Protein AF-A0A976KNG8-F1 (afdb_monomer)

Secondary structure (DSSP, 8-state):
--HHHHHHHHHHHHHT----------GGG-EEEEPTTS-EEEGGGGGGT-TT-----SHHHHHHHHHHTT---EEEE-GGGTT-EEEEEEGGGTEEEEEEEGGG--S-EE-

Nearest PDB structures (foldseek):
  6oi4-assembly1_A  TM=5.281E-01  e=1.859E+00  Homo sapiens
  6r27-assembly1_A  TM=2.532E-01  e=6.532E-01  Agrobacterium fabrum str. C58
  6r27-assembly2_C  TM=2.536E-01  e=1.102E+00  Agrobacterium fabrum str. C58
  3o9t-assembly1_A  TM=3.994E-01  e=8.358E+00  Influenza A virus (A/reassortant/IVR108(Sydney/5/1995 x Puerto Rico/8/1934)(H3N2))

Radius of gyration: 22.96 Å; Cα contacts (8 Å, |Δi|>4): 144; chains: 1; bounding box: 46×28×74 Å

Sequence (111 aa):
MPVILRLLVLVFLYFTFTPVAIVNADNYGQWYLISRHGECADIKSLRRKIPDMPDIDDPYAFIALMKGRNYEVISNEMKELSGNAVSVSIAEKGLSVLFVRSIICKGFISR

Foldseek 3Di:
DCPVVVVVVVVVVVVVPDPPPPPPPPQQPFKFWADPVLATEAPCVCCVLVVPDDDDGDVVVVQVVCVVVVFDKDKDQDVVLVSQKMWIDTVVSVDTIIMGGPVSRDDDHDD

Mean predicted aligned error: 11.86 Å

Structure (mmCIF, N/CA/C/O bac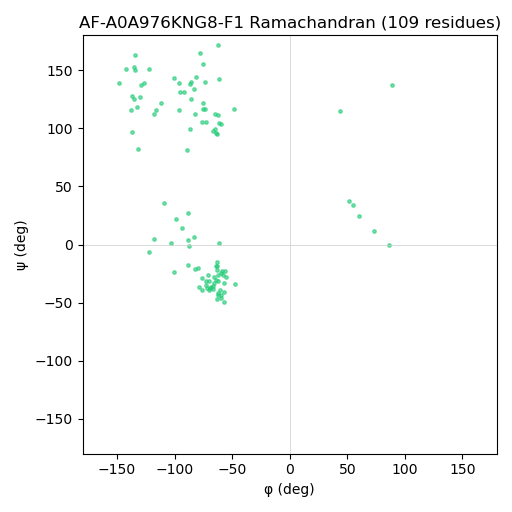kbone):
data_AF-A0A976KNG8-F1
#
_entry.id   AF-A0A976KNG8-F1
#
loop_
_atom_site.group_PDB
_atom_site.id
_atom_site.type_symbol
_atom_site.label_atom_id
_atom_site.label_alt_id
_atom_site.label_comp_id
_atom_site.label_asym_id
_atom_site.label_entity_id
_atom_site.label_seq_id
_atom_site.pdbx_PDB_ins_code
_atom_site.Cartn_x
_atom_site.Cartn_y
_atom_site.Cartn_z
_atom_site.occupancy
_atom_site.B_iso_or_equiv
_atom_site.auth_seq_id
_atom_site.auth_comp_id
_atom_site.auth_asym_id
_atom_site.auth_atom_id
_atom_site.pdbx_PDB_model_num
ATOM 1 N N . MET A 1 1 ? -27.981 -10.607 -58.618 1.00 53.91 1 MET A N 1
ATOM 2 C CA . MET A 1 1 ? -27.643 -10.127 -57.258 1.00 53.91 1 MET A CA 1
ATOM 3 C C . MET A 1 1 ? -26.374 -10.813 -56.699 1.00 53.91 1 MET A C 1
ATOM 5 O O . MET A 1 1 ? -26.523 -11.685 -55.858 1.00 53.91 1 MET A O 1
ATOM 9 N N . PRO A 1 2 ? -25.133 -10.478 -57.134 1.00 54.97 2 PRO A N 1
ATOM 10 C CA . PRO A 1 2 ? -23.922 -11.003 -56.466 1.00 54.97 2 PRO A CA 1
ATOM 11 C C . PRO A 1 2 ? -22.940 -9.939 -55.926 1.00 54.97 2 PRO A C 1
ATOM 13 O O . PRO A 1 2 ? -21.968 -10.288 -55.263 1.00 54.97 2 PRO A O 1
ATOM 16 N N . VAL A 1 3 ? -23.155 -8.646 -56.200 1.00 51.03 3 VAL A N 1
ATOM 17 C CA . VAL A 1 3 ? -22.155 -7.594 -55.905 1.00 51.03 3 VAL A CA 1
ATOM 18 C C . VAL A 1 3 ? -22.153 -7.187 -54.424 1.00 51.03 3 VAL A C 1
ATOM 20 O O . VAL A 1 3 ? -21.090 -6.992 -53.843 1.00 51.03 3 VAL A O 1
ATOM 23 N N . ILE A 1 4 ? -23.326 -7.155 -53.781 1.00 53.84 4 ILE A N 1
ATOM 24 C CA . ILE A 1 4 ? -23.484 -6.777 -52.362 1.00 53.84 4 ILE A CA 1
ATOM 25 C C . ILE A 1 4 ? -22.804 -7.799 -51.430 1.00 53.84 4 ILE A C 1
ATOM 27 O O . ILE A 1 4 ? -22.220 -7.425 -50.416 1.00 53.84 4 ILE A O 1
ATOM 31 N N . LEU A 1 5 ? -22.790 -9.080 -51.819 1.00 46.69 5 LEU A N 1
ATOM 32 C CA . LEU A 1 5 ? -22.162 -10.153 -51.043 1.00 46.69 5 LEU A CA 1
ATOM 33 C C . LEU A 1 5 ? -20.624 -10.059 -51.049 1.00 46.69 5 LEU A C 1
ATOM 35 O O . LEU A 1 5 ? -19.988 -10.400 -50.057 1.00 46.69 5 LEU A O 1
ATOM 39 N N . ARG A 1 6 ? -20.016 -9.544 -52.130 1.00 53.84 6 ARG A 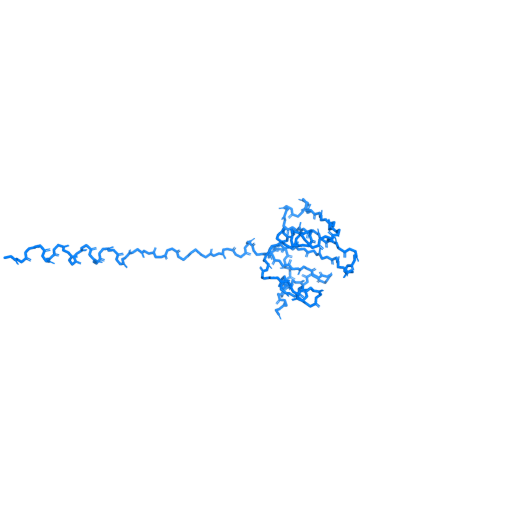N 1
ATOM 40 C CA . ARG A 1 6 ? -18.556 -9.339 -52.210 1.00 53.84 6 ARG A CA 1
ATOM 41 C C . ARG A 1 6 ? -18.073 -8.164 -51.355 1.00 53.84 6 ARG A C 1
ATOM 43 O O . ARG A 1 6 ? -16.965 -8.218 -50.830 1.00 53.84 6 ARG A O 1
ATOM 50 N N . LEU A 1 7 ? -18.902 -7.133 -51.187 1.00 52.53 7 LEU A N 1
ATOM 51 C CA . LEU A 1 7 ? -18.571 -5.944 -50.393 1.00 52.53 7 LEU A CA 1
ATOM 52 C C . LEU A 1 7 ? -18.559 -6.239 -48.884 1.00 52.53 7 LEU A C 1
ATOM 54 O O . LEU A 1 7 ? -17.678 -5.761 -48.175 1.00 52.53 7 LEU A O 1
ATOM 58 N N . LEU A 1 8 ? -19.473 -7.091 -48.406 1.00 53.66 8 LEU A N 1
ATOM 59 C CA . LEU A 1 8 ? -19.532 -7.499 -46.996 1.00 53.66 8 LEU A CA 1
ATOM 60 C C . LEU A 1 8 ? -18.315 -8.329 -46.555 1.00 53.66 8 LEU A C 1
ATOM 62 O O . LEU A 1 8 ? -17.833 -8.155 -45.438 1.00 53.66 8 LEU A O 1
ATOM 66 N N . VAL A 1 9 ? -17.776 -9.180 -47.434 1.00 56.38 9 VAL A N 1
ATOM 67 C CA . VAL A 1 9 ? -16.603 -10.025 -47.132 1.00 56.38 9 VAL A CA 1
ATOM 68 C C . VAL A 1 9 ? -15.327 -9.191 -46.969 1.00 56.38 9 VAL A C 1
ATOM 70 O O . VAL A 1 9 ? -14.510 -9.479 -46.097 1.00 56.38 9 VAL A O 1
ATOM 73 N N . LEU A 1 10 ? -15.169 -8.123 -47.757 1.00 52.84 10 LEU A N 1
ATOM 74 C CA . LEU A 1 10 ? -14.000 -7.240 -47.672 1.00 52.84 10 LEU A CA 1
ATOM 75 C C . LEU A 1 10 ? -14.018 -6.361 -46.414 1.00 52.84 10 LEU A C 1
ATOM 77 O O . LEU A 1 10 ? -12.968 -6.140 -45.817 1.00 52.84 10 LEU A O 1
ATOM 81 N N . VAL A 1 11 ? -15.197 -5.915 -45.968 1.00 54.94 11 VAL A N 1
ATOM 82 C CA . VAL A 1 11 ? -15.337 -5.149 -44.716 1.00 54.94 11 VAL A CA 1
ATOM 83 C C . VAL A 1 11 ? -15.063 -6.032 -43.494 1.00 54.94 11 VAL A C 1
ATOM 85 O O . VAL A 1 11 ? -14.400 -5.589 -42.558 1.00 54.94 11 VAL A O 1
ATOM 88 N N . PHE A 1 12 ? -15.488 -7.301 -43.523 1.00 52.38 12 PHE A N 1
ATOM 89 C CA . PHE A 1 12 ? -15.210 -8.254 -42.441 1.00 52.38 12 PHE A CA 1
ATOM 90 C C . PHE A 1 12 ? -13.716 -8.591 -42.316 1.00 52.38 12 PHE A C 1
ATOM 92 O O . PHE A 1 12 ? -13.201 -8.671 -41.204 1.00 52.38 12 PHE A O 1
ATOM 99 N N . LEU A 1 13 ? -13.005 -8.722 -43.442 1.00 52.25 13 LEU A N 1
ATOM 100 C CA . LEU A 1 13 ? -11.558 -8.976 -43.456 1.00 52.25 13 LEU A CA 1
ATOM 101 C C . LEU A 1 13 ? -10.719 -7.768 -43.012 1.00 52.25 13 LEU A C 1
ATOM 103 O O . LEU A 1 13 ? -9.624 -7.952 -42.487 1.00 52.25 13 LEU A O 1
ATOM 107 N N . TYR A 1 14 ? -11.229 -6.544 -43.175 1.00 52.09 14 TYR A N 1
ATOM 108 C CA . TYR A 1 14 ? -10.560 -5.342 -42.668 1.00 52.09 14 TYR A CA 1
ATOM 109 C C . TYR A 1 14 ? -10.714 -5.165 -41.152 1.00 52.09 14 TYR A C 1
ATOM 111 O O . TYR A 1 14 ? -9.832 -4.594 -40.514 1.00 52.09 14 TYR A O 1
ATOM 119 N N . PHE A 1 15 ? -11.801 -5.665 -40.555 1.00 51.06 15 PHE A N 1
ATOM 120 C CA . PHE A 1 15 ? -12.067 -5.470 -39.126 1.00 51.06 15 PHE A CA 1
ATOM 121 C C . PHE A 1 15 ? -11.272 -6.423 -38.216 1.00 51.06 15 PHE A C 1
ATOM 123 O O . PHE A 1 15 ? -11.072 -6.124 -37.042 1.00 51.06 15 PHE A O 1
ATOM 130 N N . THR A 1 16 ? -10.769 -7.548 -38.738 1.00 52.72 16 THR A N 1
ATOM 131 C CA . THR A 1 16 ? -9.995 -8.531 -37.953 1.00 52.72 16 THR A CA 1
ATOM 132 C C . THR A 1 16 ? -8.496 -8.239 -37.879 1.00 52.72 16 THR A C 1
ATOM 134 O O . THR A 1 16 ? -7.765 -8.990 -37.242 1.00 52.72 16 THR A O 1
ATOM 137 N N . PHE A 1 17 ? -8.020 -7.174 -38.528 1.00 52.50 17 PHE A N 1
ATOM 138 C CA . PHE A 1 17 ? -6.602 -6.801 -38.574 1.00 52.50 17 PHE A CA 1
ATOM 139 C C . PHE A 1 17 ? -6.305 -5.540 -37.752 1.00 52.50 17 PHE A C 1
ATOM 141 O O . PHE A 1 17 ? -5.467 -4.723 -38.129 1.00 52.50 17 PHE A O 1
ATOM 148 N N . THR A 1 18 ? -6.979 -5.353 -36.614 1.00 55.22 18 THR A N 1
ATOM 149 C CA . THR A 1 18 ? -6.482 -4.401 -35.618 1.00 55.22 18 THR A CA 1
ATOM 150 C C . THR A 1 18 ? -5.285 -5.042 -34.913 1.00 55.22 18 THR A C 1
ATOM 152 O O . THR A 1 18 ? -5.434 -6.084 -34.270 1.00 55.22 18 THR A O 1
ATOM 155 N N . PRO A 1 19 ? -4.067 -4.480 -35.034 1.00 57.41 19 PRO A N 1
ATOM 156 C CA . PRO A 1 19 ? -2.968 -4.921 -34.198 1.00 57.41 19 PRO A CA 1
ATOM 157 C C . PRO A 1 19 ? -3.367 -4.623 -32.754 1.00 57.41 19 PRO A C 1
ATOM 159 O O . PRO A 1 19 ? -3.495 -3.463 -32.359 1.00 57.41 19 PRO A O 1
ATOM 162 N N . VAL A 1 20 ? -3.606 -5.673 -31.969 1.00 63.12 20 VAL A N 1
ATOM 163 C CA . VAL A 1 20 ? -3.680 -5.555 -30.516 1.00 63.12 20 VAL A CA 1
ATOM 164 C C . VAL A 1 20 ? -2.326 -5.012 -30.084 1.00 63.12 20 VAL A C 1
ATOM 166 O O . VAL A 1 20 ? -1.324 -5.725 -30.107 1.00 63.12 20 VAL A O 1
ATOM 169 N N . ALA A 1 21 ? -2.281 -3.725 -29.750 1.00 57.00 21 ALA A N 1
ATOM 170 C CA . ALA A 1 21 ? -1.146 -3.139 -29.070 1.00 57.00 21 ALA A CA 1
ATOM 171 C C . ALA A 1 21 ? -1.071 -3.816 -27.700 1.00 57.00 21 ALA A C 1
ATOM 173 O O . ALA A 1 21 ? -1.801 -3.471 -26.773 1.00 57.00 21 ALA A O 1
ATOM 174 N N . ILE A 1 22 ? -0.235 -4.849 -27.605 1.00 59.38 22 ILE A N 1
ATOM 175 C CA . ILE A 1 22 ? 0.151 -5.455 -26.339 1.00 59.38 22 ILE A CA 1
ATOM 176 C C . ILE A 1 22 ? 0.917 -4.360 -25.605 1.00 59.38 22 ILE A C 1
ATOM 178 O O . ILE A 1 22 ? 2.071 -4.070 -25.917 1.00 59.38 22 ILE A O 1
ATOM 182 N N . VAL A 1 23 ? 0.229 -3.680 -24.690 1.00 58.56 23 VAL A N 1
ATOM 183 C CA . VAL A 1 23 ? 0.846 -2.718 -23.786 1.00 58.56 23 VAL A CA 1
ATOM 184 C C . VAL A 1 23 ? 1.759 -3.541 -22.885 1.00 58.56 23 VAL A C 1
ATOM 186 O O . VAL A 1 23 ? 1.298 -4.184 -21.944 1.00 58.56 23 VAL A O 1
ATOM 189 N N . ASN A 1 24 ? 3.049 -3.594 -23.213 1.00 47.97 24 ASN A N 1
ATOM 190 C CA . ASN A 1 24 ? 4.047 -4.091 -22.280 1.00 47.97 24 ASN A CA 1
ATOM 191 C C . ASN A 1 24 ? 4.003 -3.151 -21.077 1.00 47.97 24 ASN A C 1
ATOM 193 O O . ASN A 1 24 ? 4.424 -1.999 -21.164 1.00 47.97 24 ASN A O 1
ATOM 197 N N . ALA A 1 25 ? 3.410 -3.626 -19.982 1.00 52.91 25 ALA A N 1
ATOM 198 C CA . ALA A 1 25 ? 3.444 -2.952 -18.701 1.00 52.91 25 ALA A CA 1
ATOM 199 C C . ALA A 1 25 ? 4.907 -2.897 -18.260 1.00 52.91 25 ALA A C 1
ATOM 201 O O . ALA A 1 25 ? 5.453 -3.859 -17.720 1.00 52.91 25 ALA A O 1
ATOM 202 N N . ASP A 1 26 ? 5.551 -1.777 -18.563 1.00 50.09 26 ASP A N 1
ATOM 203 C CA . ASP A 1 26 ? 6.847 -1.422 -18.025 1.00 50.09 26 ASP A CA 1
ATOM 204 C C . ASP A 1 26 ? 6.804 -1.631 -16.504 1.00 50.09 26 ASP A C 1
ATOM 206 O O . ASP A 1 26 ? 6.025 -1.005 -15.778 1.00 50.09 26 ASP A O 1
ATOM 210 N N . ASN A 1 27 ? 7.630 -2.559 -16.013 1.00 53.62 27 ASN A N 1
ATOM 211 C CA . ASN A 1 27 ? 7.661 -3.017 -14.617 1.00 53.62 27 ASN A CA 1
ATOM 212 C C . ASN A 1 27 ? 8.012 -1.907 -13.604 1.00 53.62 27 ASN A C 1
ATOM 214 O O . ASN A 1 27 ? 8.054 -2.158 -12.401 1.00 53.62 27 ASN A O 1
ATOM 218 N N . TYR A 1 28 ? 8.227 -0.671 -14.059 1.00 56.75 28 TYR A N 1
ATOM 219 C CA . TYR A 1 28 ? 8.388 0.541 -13.252 1.00 56.75 28 TYR A CA 1
ATOM 220 C C . TYR A 1 28 ? 7.129 0.910 -12.436 1.00 56.75 28 TYR A C 1
ATOM 222 O O . 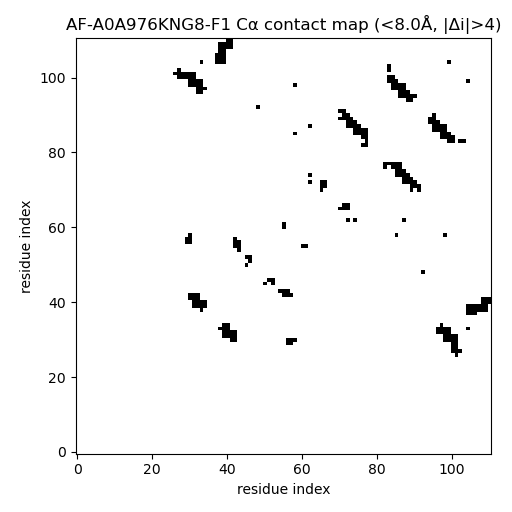TYR A 1 28 ? 7.195 1.717 -11.503 1.00 56.75 28 TYR A O 1
ATOM 230 N N . GLY A 1 29 ? 5.976 0.315 -12.760 1.00 68.94 29 GLY A N 1
ATOM 231 C CA . GLY A 1 29 ? 4.709 0.544 -12.062 1.00 68.94 29 GLY A CA 1
ATOM 232 C C . GLY A 1 29 ? 4.504 -0.256 -10.772 1.00 68.94 29 GLY A C 1
ATOM 233 O O . GLY A 1 29 ? 3.679 0.145 -9.956 1.00 68.94 29 GLY A O 1
ATOM 234 N N . GLN A 1 30 ? 5.220 -1.368 -10.582 1.00 87.69 30 GLN A N 1
ATOM 235 C CA . GLN A 1 30 ? 4.907 -2.324 -9.517 1.00 87.69 30 GLN A CA 1
ATOM 236 C C . GLN A 1 30 ? 5.566 -1.974 -8.181 1.00 87.69 30 GLN A C 1
A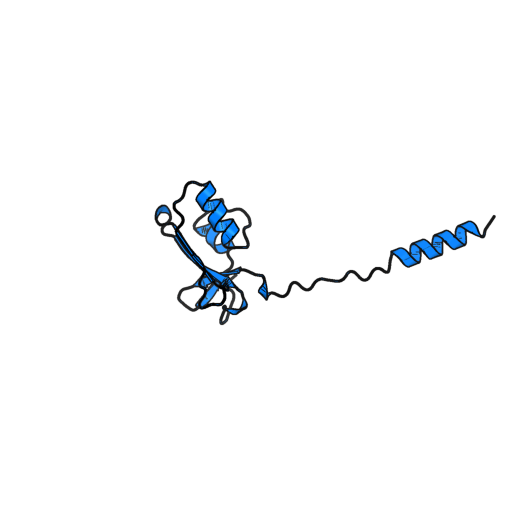TOM 238 O O . GLN A 1 30 ? 6.745 -1.605 -8.126 1.00 87.69 30 GLN A O 1
ATOM 243 N N . TRP A 1 31 ? 4.791 -2.140 -7.109 1.00 92.50 31 TRP A N 1
ATOM 244 C CA . TRP A 1 31 ? 5.221 -1.928 -5.735 1.00 92.50 31 TRP A CA 1
ATOM 245 C C . TRP A 1 31 ? 5.553 -3.246 -5.041 1.00 92.50 31 TRP A C 1
ATOM 247 O O . TRP A 1 31 ? 4.893 -4.264 -5.223 1.00 92.50 31 TRP A O 1
ATOM 257 N N . TYR A 1 32 ? 6.576 -3.188 -4.201 1.00 93.25 32 TYR A N 1
ATOM 258 C CA . TYR A 1 32 ? 7.112 -4.300 -3.435 1.00 93.25 32 TYR A CA 1
ATOM 259 C C . TYR A 1 32 ? 7.353 -3.856 -2.000 1.00 93.25 32 TYR A C 1
ATOM 261 O O . TYR A 1 32 ? 7.446 -2.666 -1.712 1.00 93.25 32 TYR A O 1
ATOM 269 N N . LEU A 1 33 ? 7.503 -4.812 -1.094 1.00 93.38 33 LEU A N 1
ATOM 270 C CA . LEU A 1 33 ? 8.017 -4.563 0.246 1.00 93.38 33 LEU A CA 1
ATOM 271 C C . LEU A 1 33 ? 9.522 -4.757 0.223 1.00 93.38 33 LEU A C 1
ATOM 273 O O . LEU A 1 33 ? 9.981 -5.797 -0.237 1.00 93.38 33 LEU A O 1
ATOM 277 N N . ILE A 1 34 ? 10.286 -3.818 0.767 1.00 91.25 34 ILE A N 1
ATOM 278 C CA . ILE A 1 34 ? 11.723 -4.020 0.951 1.00 91.25 34 ILE A CA 1
ATOM 279 C C . ILE A 1 34 ? 12.013 -4.520 2.367 1.00 91.25 34 ILE A C 1
ATOM 281 O O . ILE A 1 34 ? 11.519 -3.985 3.363 1.00 91.25 34 ILE A O 1
ATOM 285 N N . SER A 1 35 ? 12.808 -5.582 2.460 1.00 84.62 35 SER A N 1
ATOM 286 C CA . SER A 1 35 ? 13.325 -6.102 3.719 1.00 84.62 35 SER A CA 1
ATOM 287 C C . SER A 1 35 ? 14.494 -5.244 4.208 1.00 84.62 35 SER A C 1
ATOM 289 O O . SER A 1 35 ? 15.108 -4.487 3.454 1.00 84.62 35 SER A O 1
ATOM 291 N N . ARG A 1 36 ? 14.871 -5.400 5.481 1.00 79.94 36 ARG A N 1
ATOM 292 C CA . ARG A 1 36 ? 16.056 -4.723 6.039 1.00 79.94 36 ARG A CA 1
ATOM 293 C C . ARG A 1 36 ? 17.345 -5.069 5.277 1.00 79.94 36 ARG A C 1
ATOM 295 O O . ARG A 1 36 ? 18.274 -4.269 5.275 1.00 79.94 36 ARG A O 1
ATOM 302 N N . HIS A 1 37 ? 17.400 -6.239 4.644 1.00 80.31 37 HIS A N 1
ATOM 303 C CA . HIS A 1 37 ? 18.563 -6.708 3.891 1.00 80.31 37 HIS A CA 1
ATOM 304 C C . HIS A 1 37 ? 18.548 -6.268 2.417 1.00 80.31 37 HIS A C 1
ATOM 306 O O . HIS A 1 37 ? 19.451 -6.629 1.672 1.00 80.31 37 HIS A O 1
ATOM 312 N N . GLY A 1 38 ? 17.560 -5.465 2.000 1.00 80.50 38 GLY A N 1
ATOM 313 C CA . GLY A 1 38 ? 17.453 -4.938 0.636 1.00 80.50 38 GLY A CA 1
ATOM 314 C C . GLY A 1 38 ? 16.741 -5.865 -0.351 1.00 80.50 38 GLY A C 1
ATOM 315 O O . GLY A 1 38 ? 16.563 -5.491 -1.508 1.00 80.50 38 GLY A O 1
ATOM 316 N N . GLU A 1 39 ? 16.301 -7.038 0.105 1.00 85.50 39 GLU A N 1
ATOM 317 C CA . GLU A 1 39 ? 15.499 -7.968 -0.691 1.00 85.50 39 GLU A CA 1
ATOM 318 C C . GLU A 1 39 ? 14.074 -7.444 -0.837 1.00 85.50 39 GLU A C 1
ATOM 320 O O . GLU A 1 39 ? 13.487 -6.949 0.130 1.00 85.50 39 GLU A O 1
ATOM 325 N N . CYS A 1 40 ? 13.497 -7.601 -2.024 1.00 90.31 40 CYS A N 1
ATOM 326 C CA . CYS A 1 40 ? 12.105 -7.248 -2.254 1.00 90.31 40 CYS A CA 1
ATOM 327 C C . CYS A 1 40 ? 11.197 -8.471 -2.133 1.00 90.31 40 CYS A C 1
ATOM 329 O O . CYS A 1 40 ? 11.510 -9.554 -2.622 1.00 90.31 40 CYS A O 1
ATOM 331 N N . ALA A 1 41 ? 10.046 -8.284 -1.501 1.00 90.56 41 ALA A N 1
ATOM 332 C CA . ALA A 1 41 ? 8.991 -9.275 -1.387 1.00 90.56 41 ALA A CA 1
ATOM 333 C C . ALA A 1 41 ? 7.693 -8.723 -1.973 1.00 90.56 41 ALA A C 1
ATOM 335 O O . ALA A 1 41 ? 7.440 -7.516 -1.952 1.00 90.56 41 ALA A O 1
ATOM 336 N N . ASP A 1 42 ? 6.854 -9.620 -2.477 1.00 91.31 42 ASP A N 1
ATOM 337 C CA . ASP A 1 42 ? 5.523 -9.264 -2.958 1.00 91.31 42 ASP A CA 1
ATOM 338 C C . ASP A 1 42 ? 4.672 -8.673 -1.811 1.00 91.31 42 ASP A C 1
ATOM 340 O O . ASP A 1 42 ? 4.746 -9.132 -0.661 1.00 91.31 42 ASP A O 1
ATOM 344 N N . ILE A 1 43 ? 3.843 -7.667 -2.111 1.00 92.62 43 ILE A N 1
ATOM 345 C CA . ILE A 1 43 ? 2.905 -7.064 -1.148 1.00 92.62 43 ILE A CA 1
ATOM 346 C C . ILE A 1 43 ? 1.967 -8.123 -0.560 1.00 92.62 43 ILE A C 1
ATOM 348 O O . ILE A 1 43 ? 1.651 -8.077 0.631 1.00 92.62 43 ILE A O 1
ATOM 352 N N . LYS A 1 44 ? 1.602 -9.150 -1.335 1.00 91.19 44 LYS A N 1
ATOM 353 C CA . LYS A 1 44 ? 0.791 -10.293 -0.887 1.00 91.19 44 LYS A CA 1
ATOM 354 C C . LYS A 1 44 ? 1.397 -11.019 0.307 1.00 91.19 44 LYS A C 1
ATOM 356 O O . LYS A 1 44 ? 0.661 -11.634 1.078 1.00 91.19 44 LYS A O 1
ATOM 361 N N . SER A 1 45 ? 2.704 -10.904 0.536 1.00 90.75 45 SER A N 1
ATOM 362 C CA . SER A 1 45 ? 3.348 -11.470 1.723 1.00 90.75 45 SER A CA 1
ATOM 363 C C . SER A 1 45 ? 2.847 -10.855 3.043 1.00 90.75 45 SER A C 1
ATOM 365 O O . SER A 1 45 ? 2.976 -11.506 4.089 1.00 90.75 45 SER A O 1
ATOM 367 N N . LEU A 1 46 ? 2.201 -9.674 3.007 1.00 91.62 46 LEU A N 1
ATOM 368 C CA . LEU A 1 46 ? 1.484 -9.077 4.143 1.00 91.62 46 LEU A CA 1
ATOM 369 C C . LEU A 1 46 ? 0.302 -9.920 4.613 1.00 91.62 46 LEU A C 1
ATOM 371 O O . LEU A 1 46 ? -0.058 -9.814 5.786 1.00 91.62 46 LEU A O 1
ATOM 375 N N . ARG A 1 47 ? -0.256 -10.805 3.772 1.00 92.25 47 ARG A N 1
ATOM 376 C CA . ARG A 1 47 ? -1.347 -11.714 4.168 1.00 92.25 47 ARG A CA 1
ATOM 377 C C . ARG A 1 47 ? -1.002 -12.568 5.379 1.00 92.25 47 ARG A C 1
ATOM 379 O O . ARG A 1 47 ? -1.871 -12.896 6.174 1.00 92.25 47 ARG A O 1
ATOM 386 N N . ARG A 1 48 ? 0.286 -12.850 5.591 1.00 89.75 48 ARG A N 1
ATOM 387 C CA . ARG A 1 48 ? 0.764 -13.559 6.788 1.00 89.75 48 ARG A CA 1
ATOM 388 C C . ARG A 1 48 ? 0.481 -12.800 8.089 1.00 89.75 48 ARG A C 1
ATOM 390 O O . ARG A 1 48 ? 0.293 -13.427 9.122 1.00 89.75 48 ARG A O 1
ATOM 397 N N . LYS A 1 49 ? 0.471 -11.463 8.049 1.00 88.56 49 LYS A N 1
ATOM 398 C CA . LYS A 1 49 ? 0.154 -10.591 9.194 1.00 88.56 49 LYS A CA 1
ATOM 399 C C . LYS A 1 49 ? -1.277 -10.050 9.153 1.00 88.56 49 LYS A C 1
ATOM 401 O O . LYS A 1 49 ? -1.811 -9.666 10.191 1.00 88.56 49 LYS A O 1
ATOM 406 N N . ILE A 1 50 ? -1.884 -9.994 7.970 1.00 91.12 50 ILE A N 1
ATOM 407 C CA . ILE A 1 50 ? -3.233 -9.476 7.730 1.00 91.12 50 ILE A CA 1
ATOM 408 C C . ILE A 1 50 ? -3.987 -10.506 6.869 1.00 91.12 50 ILE A C 1
ATOM 410 O O . ILE A 1 50 ? -4.039 -10.351 5.650 1.00 91.12 50 ILE A O 1
ATOM 414 N N . PRO A 1 51 ? -4.546 -11.569 7.478 1.00 88.62 51 PRO A N 1
ATOM 415 C CA . PRO A 1 51 ? -5.105 -12.715 6.751 1.00 88.62 51 PRO A CA 1
ATOM 416 C C . PRO A 1 51 ? -6.205 -12.337 5.756 1.00 88.62 51 PRO A C 1
ATOM 418 O O . PRO A 1 51 ? -6.193 -12.794 4.619 1.00 88.62 51 PRO A O 1
ATOM 421 N N . ASP A 1 52 ? -7.088 -11.417 6.144 1.00 88.69 52 ASP A N 1
ATOM 422 C CA . ASP A 1 52 ? -8.229 -10.983 5.328 1.00 88.69 52 ASP A CA 1
ATOM 423 C C . ASP A 1 52 ? -7.879 -9.821 4.387 1.00 88.69 52 ASP A C 1
ATOM 425 O O . ASP A 1 52 ? -8.716 -8.959 4.108 1.00 88.69 52 ASP A O 1
ATOM 429 N N . MET A 1 53 ? -6.615 -9.689 3.980 1.00 92.12 53 MET A N 1
ATOM 430 C CA . MET A 1 53 ? -6.212 -8.631 3.056 1.00 92.12 53 MET A CA 1
ATOM 431 C C . MET A 1 53 ? -6.668 -8.987 1.627 1.00 92.12 53 MET A C 1
ATOM 433 O O . MET A 1 53 ? -6.239 -10.028 1.103 1.00 92.12 53 MET A O 1
ATOM 437 N N . PRO A 1 54 ? -7.491 -8.140 0.972 1.00 92.25 54 PRO A N 1
ATOM 438 C CA . PRO A 1 54 ? -7.834 -8.312 -0.439 1.00 92.25 54 PRO A CA 1
ATOM 439 C C . PRO A 1 54 ? -6.577 -8.216 -1.318 1.00 92.25 54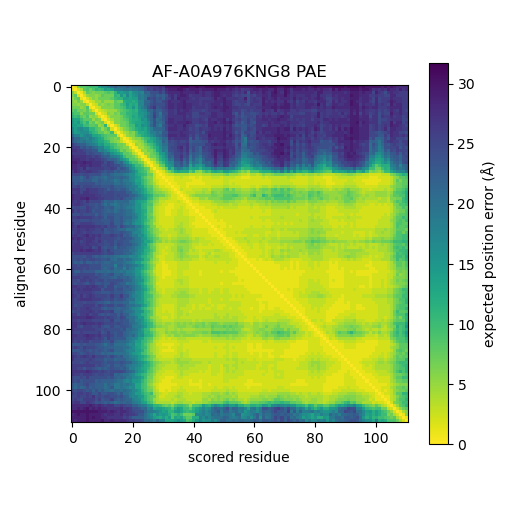 PRO A C 1
ATOM 441 O O . PRO A 1 54 ? -5.485 -7.924 -0.828 1.00 92.25 54 PRO A O 1
ATOM 444 N N . ASP A 1 55 ? -6.697 -8.517 -2.610 1.00 90.69 55 ASP A N 1
ATOM 445 C CA . ASP A 1 55 ? -5.587 -8.285 -3.540 1.00 90.69 55 ASP A CA 1
ATOM 446 C C . ASP A 1 55 ? -5.321 -6.773 -3.628 1.00 90.69 55 ASP A C 1
ATOM 448 O O . ASP A 1 55 ? -6.177 -6.003 -4.061 1.00 90.69 55 ASP A O 1
ATOM 452 N N . ILE A 1 56 ? -4.159 -6.355 -3.120 1.00 90.56 56 ILE A N 1
ATOM 453 C CA . ILE A 1 56 ? -3.688 -4.970 -3.075 1.00 90.56 56 ILE A CA 1
ATOM 454 C C . ILE A 1 56 ? -2.273 -4.950 -3.630 1.00 90.56 56 ILE A C 1
ATOM 456 O O . ILE A 1 56 ? -1.402 -5.651 -3.113 1.00 90.56 56 ILE A O 1
ATOM 460 N N . ASP A 1 57 ? -2.057 -4.089 -4.621 1.00 89.88 57 ASP A N 1
ATOM 461 C CA . ASP A 1 57 ? -0.802 -4.013 -5.371 1.00 89.88 57 ASP A CA 1
ATOM 462 C C . ASP A 1 57 ? -0.101 -2.645 -5.225 1.00 89.88 57 ASP A C 1
ATOM 464 O O . ASP A 1 57 ? 0.926 -2.399 -5.858 1.00 89.88 57 ASP A O 1
ATOM 468 N N . ASP A 1 58 ? -0.628 -1.742 -4.386 1.00 91.12 58 ASP A N 1
ATOM 469 C CA . ASP A 1 58 ? -0.054 -0.416 -4.137 1.00 91.12 58 ASP A CA 1
ATOM 470 C C . ASP A 1 58 ? -0.170 0.018 -2.655 1.00 91.12 58 ASP A C 1
ATOM 472 O O . ASP A 1 58 ? -1.091 -0.399 -1.938 1.00 91.12 58 ASP A O 1
ATOM 476 N N . PRO A 1 59 ? 0.762 0.856 -2.157 1.00 95.19 59 PRO A N 1
ATOM 477 C CA . PRO A 1 59 ? 0.785 1.281 -0.758 1.00 95.19 59 PRO A CA 1
ATOM 478 C C . PRO A 1 59 ? -0.435 2.108 -0.342 1.00 95.19 59 PRO A C 1
ATOM 480 O O . PRO A 1 59 ? -0.830 2.068 0.823 1.00 95.19 59 PRO A O 1
ATOM 483 N N . TYR A 1 60 ? -1.040 2.870 -1.251 1.00 95.50 60 TYR A N 1
ATOM 484 C CA . TYR A 1 60 ? -2.128 3.786 -0.915 1.00 95.50 60 TYR A CA 1
ATOM 485 C C . TYR A 1 60 ? -3.439 3.029 -0.703 1.00 95.50 60 TYR A C 1
ATOM 487 O O . TYR A 1 60 ? -4.152 3.312 0.262 1.00 95.50 60 TYR A O 1
ATOM 495 N N . ALA A 1 61 ? -3.714 2.011 -1.519 1.00 95.62 61 ALA A N 1
ATOM 496 C CA . ALA A 1 61 ? -4.805 1.072 -1.288 1.00 95.62 61 ALA A CA 1
ATOM 497 C C . ALA A 1 61 ? -4.633 0.325 0.046 1.00 95.62 61 ALA A C 1
ATOM 499 O O . ALA A 1 61 ? -5.601 0.166 0.794 1.00 95.62 61 ALA A O 1
ATOM 500 N N . PHE A 1 62 ? -3.401 -0.053 0.406 1.00 95.75 62 PHE A N 1
ATOM 501 C CA . PHE A 1 62 ? -3.112 -0.642 1.716 1.00 95.75 62 PHE A CA 1
ATOM 502 C C . PHE A 1 62 ? -3.404 0.331 2.872 1.00 95.75 62 PHE A C 1
ATOM 504 O O . PHE A 1 62 ? -4.083 -0.030 3.836 1.00 95.75 62 PHE A O 1
ATOM 511 N N . ILE A 1 63 ? -2.945 1.582 2.771 1.00 96.81 63 ILE A N 1
ATOM 512 C CA . ILE A 1 63 ? -3.217 2.631 3.768 1.00 96.81 63 ILE A CA 1
ATOM 513 C C . ILE A 1 63 ? -4.727 2.861 3.909 1.00 96.81 63 ILE A C 1
ATOM 515 O O . ILE A 1 63 ? -5.234 2.927 5.030 1.00 96.81 63 ILE A O 1
ATOM 519 N N . ALA A 1 64 ? -5.449 2.964 2.791 1.00 96.88 64 ALA A N 1
ATOM 520 C CA . ALA A 1 64 ? -6.893 3.168 2.777 1.00 96.88 64 ALA A CA 1
ATOM 521 C C . ALA A 1 64 ? -7.640 1.996 3.428 1.00 96.88 64 ALA A C 1
ATOM 523 O O . ALA A 1 64 ? -8.520 2.227 4.257 1.00 96.88 64 ALA A O 1
ATOM 524 N N . LEU A 1 65 ? -7.247 0.752 3.128 1.00 95.75 65 LEU A N 1
ATOM 525 C CA . LEU A 1 65 ? -7.804 -0.441 3.768 1.00 95.75 65 LEU A CA 1
ATOM 526 C C . LEU A 1 65 ? -7.637 -0.381 5.287 1.00 95.75 65 LEU A C 1
ATOM 528 O O . LEU A 1 65 ? -8.588 -0.624 6.027 1.00 95.75 65 LEU A O 1
ATOM 532 N N . MET A 1 66 ? -6.427 -0.078 5.758 1.00 96.38 66 MET A N 1
ATOM 533 C CA . MET A 1 66 ? -6.131 -0.105 7.188 1.00 96.38 66 MET A CA 1
ATOM 534 C C . MET A 1 66 ? -6.836 1.031 7.935 1.00 96.38 66 MET A C 1
ATOM 536 O O . MET A 1 66 ? -7.417 0.783 8.990 1.00 96.38 66 MET A O 1
ATOM 540 N N . LYS A 1 67 ? -6.910 2.230 7.345 1.00 96.50 67 LYS A N 1
ATOM 541 C CA . LYS A 1 67 ? -7.736 3.329 7.872 1.00 96.50 67 LYS A CA 1
ATOM 542 C C . LYS A 1 67 ? -9.223 2.970 7.894 1.00 96.50 67 LYS A C 1
ATOM 544 O O . LYS A 1 67 ? -9.894 3.227 8.885 1.00 96.50 67 LYS A O 1
ATOM 549 N N . GLY A 1 68 ? -9.729 2.316 6.846 1.00 96.38 68 GLY A N 1
ATOM 550 C CA . GLY A 1 68 ? -11.112 1.826 6.780 1.00 96.38 68 GLY A CA 1
ATOM 551 C C . GLY A 1 68 ? -11.442 0.756 7.827 1.00 96.38 68 GLY A C 1
ATOM 552 O O . GLY A 1 68 ? -12.607 0.539 8.142 1.00 96.38 68 GLY A O 1
ATOM 553 N N . ARG A 1 69 ? -10.420 0.116 8.406 1.00 95.00 69 ARG A N 1
ATOM 554 C CA . ARG A 1 69 ? -10.532 -0.821 9.534 1.00 95.00 69 ARG A CA 1
ATOM 555 C C . ARG A 1 69 ? -10.335 -0.149 10.899 1.00 95.00 69 ARG A C 1
ATOM 557 O O . ARG A 1 69 ? -10.160 -0.856 11.885 1.00 95.00 69 ARG A O 1
ATOM 564 N N . ASN A 1 70 ? -10.375 1.184 10.957 1.00 96.50 70 ASN A N 1
ATOM 565 C CA . ASN A 1 70 ? -10.151 1.996 12.157 1.00 96.50 70 ASN A CA 1
ATOM 566 C C . ASN A 1 70 ? -8.767 1.823 12.805 1.00 96.50 70 ASN A C 1
ATOM 568 O O . ASN A 1 70 ? -8.623 2.091 13.994 1.00 96.50 70 ASN A O 1
ATOM 572 N N . TYR A 1 71 ? -7.750 1.407 12.045 1.00 96.69 71 TYR A N 1
ATOM 573 C CA . TYR A 1 71 ? -6.375 1.406 12.546 1.00 96.69 71 TYR A CA 1
ATOM 574 C C . TYR A 1 71 ? -5.743 2.789 12.433 1.00 96.69 71 TYR A C 1
ATOM 576 O O . TYR A 1 71 ? -5.932 3.491 11.432 1.00 96.69 71 TYR A O 1
ATOM 584 N N . GLU A 1 72 ? -4.911 3.143 13.411 1.00 96.88 72 GLU A N 1
ATOM 585 C CA . GLU A 1 72 ? -4.029 4.297 13.278 1.00 96.88 72 GLU A CA 1
ATOM 586 C C . GLU A 1 72 ? -2.878 3.965 12.314 1.00 96.88 72 GLU A C 1
ATOM 588 O O . GLU A 1 72 ? -2.066 3.065 12.549 1.00 96.88 72 GLU A O 1
ATOM 593 N N . VAL A 1 73 ? -2.818 4.686 11.190 1.00 97.62 73 VAL A N 1
ATOM 594 C CA . VAL A 1 73 ? -1.816 4.472 10.138 1.00 97.62 73 VAL A CA 1
ATOM 595 C C . VAL A 1 73 ? -0.925 5.698 10.012 1.00 97.62 73 VAL A C 1
ATOM 597 O O . VAL A 1 73 ? -1.379 6.760 9.582 1.00 97.62 73 VAL A O 1
ATOM 600 N N . ILE A 1 74 ? 0.362 5.522 10.307 1.00 97.62 74 ILE A N 1
ATOM 601 C CA . ILE A 1 74 ? 1.403 6.526 10.079 1.00 97.62 74 ILE A CA 1
ATOM 602 C C . ILE A 1 74 ? 2.076 6.202 8.747 1.00 97.62 74 ILE A C 1
ATOM 604 O O . ILE A 1 74 ? 2.700 5.150 8.609 1.00 97.62 74 ILE A O 1
ATOM 608 N N . SER A 1 75 ? 1.958 7.095 7.765 1.00 96.69 75 SER A N 1
ATOM 609 C CA . SER A 1 75 ? 2.566 6.924 6.442 1.00 96.69 75 SER A CA 1
ATOM 610 C C . SER A 1 75 ? 3.428 8.119 6.055 1.00 96.69 75 SER 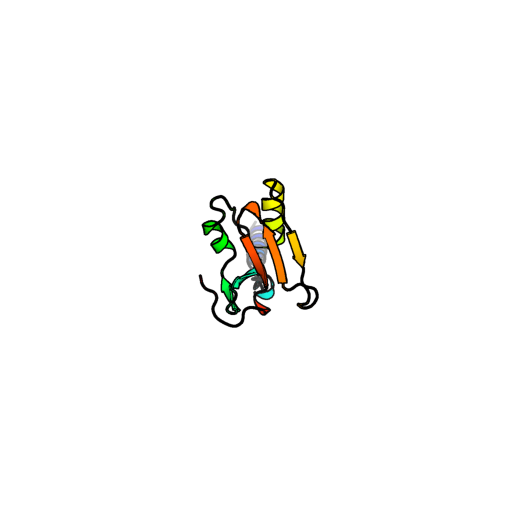A C 1
ATOM 612 O O . SER A 1 75 ? 2.997 9.256 6.248 1.00 96.69 75 SER A O 1
ATOM 614 N N . ASN A 1 76 ? 4.593 7.871 5.457 1.00 96.12 76 ASN A N 1
ATOM 615 C CA . ASN A 1 76 ? 5.461 8.917 4.924 1.00 96.12 76 ASN A CA 1
ATOM 616 C C . ASN A 1 76 ? 5.976 8.546 3.529 1.00 96.12 76 ASN A C 1
ATOM 618 O O . ASN A 1 76 ? 6.584 7.493 3.339 1.00 96.12 76 ASN A O 1
ATOM 622 N N . GLU A 1 77 ? 5.755 9.428 2.561 1.00 94.19 77 GLU A N 1
ATOM 623 C CA . GLU A 1 77 ? 6.321 9.293 1.221 1.00 94.19 77 GLU A CA 1
ATOM 624 C C . GLU A 1 77 ? 7.727 9.899 1.192 1.00 94.19 77 GLU A C 1
ATOM 626 O O . GLU A 1 77 ? 7.935 11.054 1.568 1.00 94.19 77 GLU A O 1
ATOM 631 N N . MET A 1 78 ? 8.706 9.111 0.755 1.00 91.06 78 MET A N 1
ATOM 632 C CA . MET A 1 78 ? 10.112 9.505 0.780 1.00 91.06 78 MET A CA 1
ATOM 633 C C . MET A 1 78 ? 10.460 10.286 -0.488 1.00 91.06 78 MET A C 1
ATOM 635 O O . MET A 1 78 ? 10.713 9.713 -1.555 1.00 91.06 78 MET A O 1
ATOM 639 N N . LYS A 1 79 ? 10.487 11.616 -0.372 1.00 88.19 79 LYS A N 1
ATOM 640 C CA . LYS A 1 79 ? 10.823 12.525 -1.482 1.00 88.19 79 LYS A CA 1
ATOM 641 C C . LYS A 1 79 ? 12.274 12.376 -1.934 1.00 88.19 79 LYS A C 1
ATOM 643 O O . LYS A 1 79 ? 12.569 12.571 -3.109 1.00 88.19 79 LYS A O 1
ATOM 648 N N . GLU A 1 80 ? 13.161 11.972 -1.029 1.00 85.94 80 GLU A N 1
ATOM 649 C CA . GLU A 1 80 ? 14.579 11.698 -1.288 1.00 85.94 80 GLU A CA 1
ATOM 650 C C . GLU A 1 80 ? 14.764 10.550 -2.287 1.00 85.94 80 GLU A C 1
ATOM 652 O O . GLU A 1 80 ? 15.752 10.509 -3.014 1.00 85.94 80 GLU A O 1
ATOM 657 N N . LEU A 1 81 ? 13.787 9.641 -2.355 1.00 84.44 81 LEU A N 1
ATOM 658 C CA . LEU A 1 81 ? 13.734 8.544 -3.318 1.00 84.44 81 LEU A CA 1
ATOM 659 C C . LEU A 1 81 ? 12.824 8.869 -4.506 1.00 84.44 81 LEU A C 1
ATOM 661 O O . LEU A 1 81 ? 12.329 7.959 -5.164 1.00 84.44 81 LEU A O 1
ATOM 665 N N . SER A 1 82 ? 12.574 10.152 -4.781 1.00 85.31 82 SER A N 1
ATOM 666 C CA . SER A 1 82 ? 11.730 10.625 -5.888 1.00 85.31 82 SER A CA 1
ATOM 667 C C . SER A 1 82 ? 10.317 10.019 -5.890 1.00 85.31 82 SER A C 1
ATOM 669 O O . SER A 1 82 ? 9.767 9.745 -6.952 1.00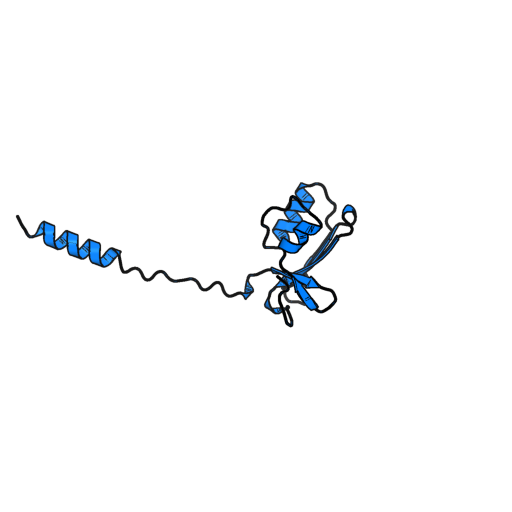 85.31 82 SER A O 1
ATOM 671 N N . GLY A 1 83 ? 9.744 9.750 -4.708 1.00 84.94 83 GLY A N 1
ATOM 672 C CA . GLY A 1 83 ? 8.420 9.120 -4.590 1.00 84.94 83 GLY A CA 1
ATOM 673 C C . GLY A 1 83 ? 8.404 7.624 -4.937 1.00 84.94 83 GLY A C 1
ATOM 674 O O . GLY A 1 83 ? 7.344 7.017 -5.070 1.00 84.94 83 GLY A O 1
ATOM 675 N N . ASN A 1 84 ? 9.573 6.989 -5.068 1.00 90.31 84 ASN A N 1
ATOM 676 C CA . ASN A 1 84 ? 9.683 5.547 -5.304 1.00 90.31 84 ASN A CA 1
ATOM 677 C C . ASN A 1 84 ? 9.603 4.722 -4.010 1.00 90.31 84 ASN A C 1
ATOM 679 O O . ASN A 1 84 ? 9.835 3.514 -4.060 1.00 90.31 84 ASN A O 1
ATOM 683 N N . ALA A 1 85 ? 9.313 5.352 -2.864 1.00 93.50 85 ALA A N 1
ATOM 684 C CA . ALA A 1 85 ? 9.180 4.671 -1.586 1.00 93.50 85 ALA A CA 1
ATOM 685 C C . ALA A 1 85 ? 8.158 5.334 -0.651 1.00 93.50 85 ALA A C 1
ATOM 687 O O . ALA A 1 85 ? 8.114 6.558 -0.518 1.00 93.50 85 ALA A O 1
ATOM 688 N N . VAL A 1 86 ? 7.375 4.501 0.034 1.00 95.88 86 VAL A N 1
ATOM 689 C CA . VAL A 1 86 ? 6.370 4.902 1.025 1.00 95.88 86 VAL A CA 1
ATOM 690 C C . VAL A 1 86 ? 6.541 4.035 2.266 1.00 95.88 86 VAL A C 1
ATOM 692 O O . VAL A 1 86 ? 6.387 2.815 2.206 1.00 95.88 86 VAL A O 1
ATOM 695 N N . SER A 1 87 ? 6.855 4.647 3.406 1.00 95.38 87 SER A N 1
ATOM 696 C CA . SER A 1 87 ? 6.859 3.942 4.687 1.00 95.38 87 SER A CA 1
ATOM 697 C C . SER A 1 87 ? 5.457 3.940 5.284 1.00 95.38 87 SER A C 1
ATOM 699 O O . SER A 1 87 ? 4.736 4.935 5.205 1.00 95.38 87 SER A O 1
ATOM 701 N N . VAL A 1 88 ? 5.058 2.815 5.874 1.00 96.94 88 VAL A N 1
ATOM 702 C CA . VAL A 1 88 ? 3.764 2.650 6.541 1.00 96.94 88 VAL A CA 1
ATOM 703 C C . VAL A 1 88 ? 3.975 1.907 7.852 1.00 96.94 88 VAL A C 1
ATOM 705 O O . VAL A 1 88 ? 4.580 0.836 7.882 1.00 96.94 88 VAL A O 1
ATOM 708 N N . SER A 1 89 ? 3.469 2.471 8.945 1.00 96.81 89 SER A N 1
ATOM 709 C CA . SER A 1 89 ? 3.535 1.881 10.281 1.00 96.81 89 SER A CA 1
ATOM 710 C C . SER A 1 89 ? 2.161 1.861 10.944 1.00 96.81 89 SER A C 1
ATOM 712 O O . SER A 1 89 ? 1.405 2.826 10.860 1.00 96.81 89 SER A O 1
ATOM 714 N N . ILE A 1 90 ? 1.854 0.738 11.593 1.00 96.44 90 ILE A N 1
ATOM 715 C CA . ILE A 1 90 ? 0.591 0.448 12.277 1.00 96.44 90 ILE A CA 1
ATOM 716 C C . ILE A 1 90 ? 0.950 -0.219 13.605 1.00 96.44 90 ILE A C 1
ATOM 718 O O . ILE A 1 90 ? 1.235 -1.423 13.659 1.00 96.44 90 ILE A O 1
ATOM 722 N N . ALA A 1 91 ? 0.994 0.584 14.668 1.00 94.69 91 ALA A N 1
ATOM 723 C CA . ALA A 1 91 ? 1.521 0.176 15.971 1.00 94.69 91 ALA A CA 1
ATOM 724 C C . ALA A 1 91 ? 0.750 -1.018 16.556 1.00 94.69 91 ALA A C 1
ATOM 726 O O . ALA A 1 91 ? 1.354 -2.003 16.977 1.00 94.69 91 ALA A O 1
ATOM 727 N N . GLU A 1 92 ? -0.579 -0.982 16.466 1.00 93.88 92 GLU A N 1
ATOM 728 C CA . GLU A 1 92 ? -1.497 -2.021 16.957 1.00 93.88 92 GLU A CA 1
ATOM 729 C C . GLU A 1 92 ? -1.264 -3.403 16.322 1.00 93.88 92 GLU A C 1
ATOM 731 O O . GLU A 1 92 ? -1.637 -4.430 16.887 1.00 93.88 92 GLU A O 1
ATOM 736 N N . LYS A 1 93 ? -0.641 -3.448 15.136 1.00 91.00 93 LYS A N 1
ATOM 737 C CA . LYS A 1 93 ? -0.310 -4.689 14.418 1.00 91.00 93 LYS A CA 1
ATOM 738 C C . LYS A 1 93 ? 1.159 -5.081 14.522 1.00 91.00 93 LYS A C 1
ATOM 740 O O . LYS A 1 93 ? 1.560 -6.063 13.895 1.00 91.00 93 LYS A O 1
ATOM 745 N N . GLY A 1 94 ? 1.980 -4.315 15.247 1.00 92.94 94 GLY A N 1
ATOM 746 C CA . GLY A 1 94 ? 3.434 -4.491 15.2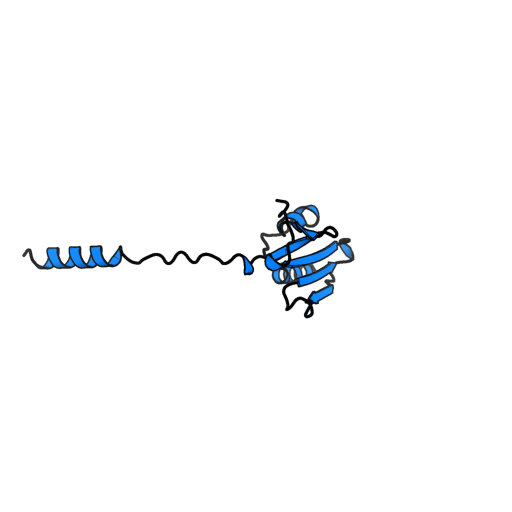28 1.00 92.94 94 GLY A CA 1
ATOM 747 C C . GLY A 1 94 ? 3.975 -4.510 13.792 1.00 92.94 94 GLY A C 1
ATOM 748 O O . GLY A 1 94 ? 4.827 -5.336 13.440 1.00 92.94 94 GLY A O 1
ATOM 749 N N . LEU A 1 95 ? 3.388 -3.679 12.923 1.00 93.12 95 LEU A N 1
ATOM 750 C CA . LEU A 1 95 ? 3.694 -3.635 11.502 1.00 93.12 95 LEU A CA 1
ATOM 751 C C . LEU A 1 95 ? 4.391 -2.317 11.185 1.00 93.12 95 LEU A C 1
ATOM 753 O O . LEU A 1 95 ? 3.838 -1.247 11.405 1.00 93.12 95 LEU A O 1
ATOM 757 N N . SER A 1 96 ? 5.596 -2.411 10.639 1.00 93.75 96 SER A N 1
ATOM 758 C CA . SER A 1 96 ? 6.308 -1.292 10.034 1.00 93.75 96 SER A CA 1
ATOM 759 C C . SER A 1 96 ? 6.947 -1.818 8.763 1.00 93.75 96 SER A C 1
ATOM 761 O O . SER A 1 96 ? 7.728 -2.772 8.805 1.00 93.75 96 SER A O 1
ATOM 763 N N . VAL A 1 97 ? 6.513 -1.281 7.631 1.00 93.88 97 VAL A N 1
ATOM 764 C CA . VAL A 1 97 ? 6.886 -1.759 6.304 1.00 93.88 97 VAL A CA 1
ATOM 765 C C . VAL A 1 97 ? 7.253 -0.590 5.413 1.00 93.88 97 VAL A C 1
ATOM 767 O O . VAL A 1 97 ? 6.749 0.522 5.567 1.00 93.88 97 VAL A O 1
ATOM 770 N N . LEU A 1 98 ? 8.151 -0.860 4.476 1.00 94.56 98 LEU A N 1
ATOM 771 C CA . LEU A 1 98 ? 8.583 0.096 3.478 1.00 94.56 98 LEU A CA 1
ATOM 772 C C . LEU A 1 98 ? 8.198 -0.456 2.111 1.00 94.56 98 LEU A C 1
ATOM 774 O O . LEU A 1 98 ? 8.719 -1.485 1.679 1.00 94.56 98 LEU A O 1
ATOM 778 N N . PHE A 1 99 ? 7.252 0.215 1.468 1.00 95.00 99 PHE A N 1
ATOM 779 C CA . PHE A 1 99 ? 6.877 -0.060 0.094 1.00 95.00 99 PHE A CA 1
ATOM 780 C C . PHE A 1 99 ? 7.851 0.660 -0.824 1.00 95.00 99 PHE A C 1
ATOM 782 O O . PHE A 1 99 ? 8.137 1.836 -0.608 1.00 95.00 99 PHE A O 1
ATOM 789 N N . VAL A 1 100 ? 8.348 -0.024 -1.844 1.00 93.44 100 VAL A N 1
ATOM 790 C CA . VAL A 1 100 ? 9.260 0.535 -2.840 1.00 93.44 100 VAL A CA 1
ATOM 791 C C . VAL A 1 100 ? 8.846 0.112 -4.239 1.00 93.44 100 VAL A C 1
ATOM 793 O O . VAL A 1 100 ? 8.252 -0.948 -4.424 1.00 93.44 100 VAL A O 1
ATOM 796 N N . ARG A 1 101 ? 9.177 0.919 -5.2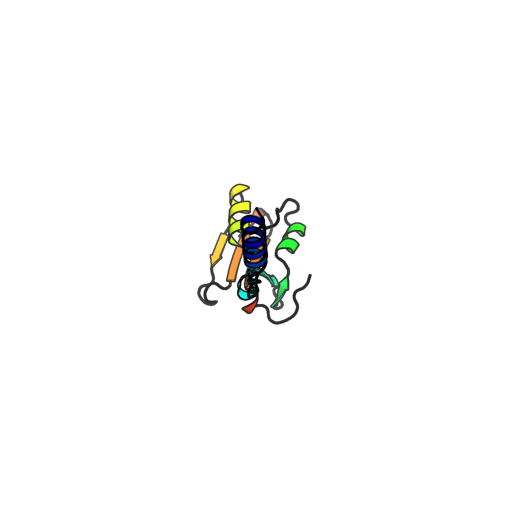43 1.00 91.06 101 ARG A N 1
ATOM 797 C CA . ARG A 1 101 ? 9.050 0.499 -6.642 1.00 91.06 101 ARG A CA 1
ATOM 798 C C . ARG A 1 101 ? 10.165 -0.468 -7.027 1.00 91.06 101 ARG A C 1
ATOM 800 O O . ARG A 1 101 ? 11.260 -0.417 -6.467 1.00 91.06 101 ARG A O 1
ATOM 807 N N . SER A 1 102 ? 9.905 -1.291 -8.041 1.00 86.50 102 SER A N 1
ATOM 808 C CA . SER A 1 102 ? 10.850 -2.278 -8.596 1.00 86.50 102 SER A CA 1
ATOM 809 C C . SER A 1 102 ? 12.257 -1.728 -8.878 1.00 86.50 102 SER A C 1
ATOM 811 O O . SER A 1 102 ? 13.240 -2.433 -8.671 1.00 86.50 102 SER A O 1
ATOM 813 N N . ILE A 1 103 ? 12.372 -0.457 -9.276 1.00 83.88 103 ILE A N 1
ATOM 814 C CA . ILE A 1 103 ? 13.650 0.226 -9.538 1.00 83.88 103 ILE A CA 1
ATOM 815 C C . ILE A 1 103 ? 14.587 0.282 -8.316 1.00 83.88 103 ILE A C 1
ATOM 817 O O . ILE A 1 103 ? 15.801 0.383 -8.470 1.00 83.88 103 ILE A O 1
ATOM 821 N N . ILE A 1 104 ? 14.040 0.208 -7.100 1.00 85.81 104 ILE A N 1
ATOM 822 C CA . ILE A 1 104 ? 14.800 0.264 -5.842 1.00 85.81 104 ILE A CA 1
ATOM 823 C C . ILE A 1 104 ? 15.272 -1.133 -5.400 1.00 85.81 104 ILE A C 1
ATOM 825 O O . ILE A 1 104 ? 16.198 -1.252 -4.596 1.00 85.81 104 ILE A O 1
ATOM 829 N N . CYS A 1 105 ? 14.680 -2.200 -5.937 1.00 82.25 105 CYS A N 1
ATOM 830 C CA . CYS A 1 105 ? 14.989 -3.574 -5.560 1.00 82.25 105 CYS A CA 1
ATOM 831 C C . CYS A 1 105 ? 16.361 -4.004 -6.102 1.00 82.25 105 CYS A C 1
ATOM 833 O O . CYS A 1 105 ? 16.518 -4.292 -7.290 1.00 82.25 105 CYS A O 1
ATOM 835 N N . LYS A 1 106 ? 17.373 -4.081 -5.230 1.00 66.69 106 LYS A N 1
ATOM 836 C CA . LYS A 1 106 ? 18.714 -4.574 -5.581 1.00 66.69 106 LYS A CA 1
ATOM 837 C C . LYS A 1 106 ? 18.800 -6.090 -5.377 1.00 66.69 106 LYS A C 1
ATOM 839 O O . LYS A 1 106 ? 19.350 -6.550 -4.387 1.00 66.69 106 LYS A O 1
ATOM 844 N N . GLY A 1 107 ? 18.310 -6.854 -6.351 1.00 58.16 107 GLY A N 1
ATOM 845 C CA . GLY A 1 107 ? 18.492 -8.310 -6.403 1.00 58.16 107 GLY A CA 1
ATOM 846 C C . GLY A 1 107 ? 17.411 -9.112 -5.669 1.00 58.16 107 GLY A C 1
ATOM 847 O O . GLY A 1 107 ? 16.983 -8.748 -4.584 1.00 58.16 107 GLY A O 1
ATOM 848 N N . PHE A 1 108 ? 16.985 -10.190 -6.339 1.00 54.25 108 PHE A N 1
ATOM 849 C CA . PHE A 1 108 ? 15.984 -11.203 -5.976 1.00 54.25 108 PHE A CA 1
ATOM 850 C C . PHE A 1 108 ? 14.662 -10.711 -5.358 1.00 54.25 108 PHE A C 1
ATOM 852 O O . PHE A 1 108 ? 14.581 -10.227 -4.233 1.00 54.25 108 PHE A O 1
ATOM 859 N N . ILE A 1 109 ? 13.581 -10.940 -6.109 1.00 58.50 109 ILE A N 1
ATOM 860 C CA . ILE A 1 109 ? 12.214 -10.886 -5.592 1.00 58.50 109 ILE A CA 1
ATOM 861 C C . ILE A 1 109 ? 11.940 -12.237 -4.927 1.00 58.50 109 ILE A C 1
ATOM 863 O O . ILE A 1 109 ? 11.877 -13.257 -5.617 1.00 58.50 109 ILE A O 1
ATOM 867 N N . SER A 1 110 ? 11.793 -12.256 -3.605 1.00 58.62 110 SER A N 1
ATOM 868 C CA . SER A 1 110 ? 11.369 -13.451 -2.872 1.00 58.62 110 SER A CA 1
ATOM 869 C C . SER A 1 110 ? 9.859 -13.626 -3.078 1.00 58.62 110 SER A C 1
ATOM 871 O O . SER A 1 110 ? 9.068 -12.814 -2.586 1.00 58.62 110 SER A O 1
ATOM 873 N N . ARG A 1 111 ? 9.484 -14.609 -3.910 1.00 51.28 111 ARG A N 1
ATOM 874 C CA . ARG A 1 111 ? 8.092 -14.984 -4.219 1.00 51.28 111 ARG A CA 1
ATOM 875 C C . ARG A 1 111 ? 7.535 -15.955 -3.191 1.00 51.28 111 ARG A C 1
ATOM 877 O O . ARG A 1 111 ? 8.257 -16.918 -2.854 1.00 51.28 111 ARG A O 1
#

pLDDT: mean 80.16, std 17.63, range [46.69, 97.62]

Solvent-accessible surface area (backbone atoms only — not comparable to full-atom values): 6745 Å² total; per-residue (Å²): 143,66,68,72,65,56,54,55,54,54,56,54,62,59,66,74,66,66,80,78,78,77,74,76,76,64,65,75,76,43,46,26,32,50,46,98,86,42,36,22,30,54,50,68,64,50,35,83,84,39,73,88,58,72,99,55,70,47,69,64,62,50,52,50,53,42,45,74,69,74,44,70,72,52,71,48,73,36,66,93,56,76,64,42,30,37,39,42,35,27,72,96,72,79,40,73,49,37,35,28,26,49,86,72,47,69,57,66,75,56,126